Protein AF-A0A1C0U6S0-F1 (afdb_monomer_lite)

Secondary structure (DSSP, 8-state):
-HHHHHHHHHHHHHHHHHHHHHHHHHHHTT--S-SS--TT---HHHHHHHHHHHHHHHHHHHHHHHHHHHHHHHHT-

Structure (mmCIF, N/CA/C/O backbone):
data_AF-A0A1C0U6S0-F1
#
_entry.id   AF-A0A1C0U6S0-F1
#
loop_
_atom_site.group_PDB
_atom_site.id
_atom_site.type_symbol
_atom_site.label_atom_id
_atom_site.label_alt_id
_atom_site.label_comp_id
_atom_site.label_asym_id
_atom_site.label_entity_id
_atom_site.label_seq_id
_atom_site.pdbx_PDB_ins_code
_atom_site.Cartn_x
_atom_site.Cartn_y
_atom_site.Cartn_z
_atom_site.occupancy
_atom_site.B_iso_or_equiv
_atom_site.auth_seq_id
_atom_site.auth_comp_id
_atom_site.auth_asym_id
_atom_site.auth_atom_id
_atom_site.pdbx_PDB_model_num
ATOM 1 N N . MET A 1 1 ? -20.834 3.368 10.907 1.00 69.06 1 MET A N 1
ATOM 2 C CA . MET A 1 1 ? -20.476 4.386 9.897 1.00 69.06 1 MET A CA 1
ATOM 3 C C . MET A 1 1 ? -19.006 4.798 9.906 1.00 69.06 1 MET A C 1
ATOM 5 O O . MET A 1 1 ? -18.344 4.538 8.913 1.00 69.06 1 MET A O 1
ATOM 9 N N . GLU A 1 2 ? -18.449 5.413 10.958 1.00 79.88 2 GLU A N 1
ATOM 10 C CA . GLU A 1 2 ? -17.033 5.857 10.920 1.00 79.88 2 GLU A CA 1
ATOM 11 C C . GLU A 1 2 ? -16.033 4.694 10.837 1.00 79.88 2 GLU A C 1
ATOM 13 O O . GLU A 1 2 ? -15.112 4.723 10.024 1.00 79.88 2 GLU A O 1
ATOM 18 N N . LEU A 1 3 ? -16.274 3.615 11.591 1.00 84.75 3 LEU A N 1
ATOM 19 C CA . LEU A 1 3 ? -15.459 2.400 11.518 1.00 84.75 3 LEU A CA 1
ATOM 20 C C . LEU A 1 3 ? -15.510 1.740 10.128 1.00 84.75 3 LEU A C 1
ATOM 22 O O . LEU A 1 3 ? -14.499 1.240 9.653 1.00 84.75 3 LEU A O 1
ATOM 26 N N . GLU A 1 4 ? -16.665 1.749 9.460 1.00 86.81 4 GLU A N 1
ATOM 27 C CA . GLU A 1 4 ? -16.829 1.163 8.121 1.00 86.81 4 GLU A CA 1
ATOM 28 C C . GLU A 1 4 ? -16.079 1.969 7.059 1.00 86.81 4 GLU A C 1
ATOM 30 O O . GLU A 1 4 ? -15.392 1.377 6.229 1.00 86.81 4 GLU A O 1
ATOM 35 N N . LYS A 1 5 ? -16.133 3.308 7.132 1.00 89.12 5 LYS A N 1
ATOM 36 C CA . LYS A 1 5 ? -15.334 4.193 6.267 1.00 89.12 5 LYS A CA 1
ATOM 37 C C . LYS A 1 5 ? -13.840 3.928 6.441 1.00 89.12 5 LYS A C 1
ATOM 39 O O . LYS A 1 5 ? -13.131 3.749 5.457 1.00 89.12 5 LYS A O 1
ATOM 44 N N . LEU A 1 6 ? -13.386 3.813 7.688 1.00 88.81 6 LEU A N 1
ATOM 45 C CA . LEU A 1 6 ? -11.988 3.530 8.003 1.00 88.81 6 LEU A CA 1
ATOM 46 C C . LEU A 1 6 ? -11.546 2.138 7.518 1.00 88.81 6 LEU A C 1
ATOM 48 O O . LEU A 1 6 ? -10.432 1.965 7.032 1.00 88.81 6 LEU A O 1
ATOM 52 N N . LEU A 1 7 ? -12.420 1.132 7.613 1.00 89.56 7 LEU A N 1
ATOM 53 C CA . LEU A 1 7 ? -12.161 -0.203 7.069 1.00 89.56 7 LEU A CA 1
ATOM 54 C C . LEU A 1 7 ? -12.117 -0.218 5.536 1.00 89.56 7 LEU A C 1
ATOM 56 O O . LEU A 1 7 ? -11.322 -0.981 4.985 1.00 89.56 7 LEU A O 1
ATOM 60 N N . SER A 1 8 ? -12.944 0.595 4.871 1.00 92.88 8 SER A N 1
ATOM 61 C CA . SER A 1 8 ? -12.893 0.777 3.416 1.00 92.88 8 SER A CA 1
ATOM 62 C C . SER A 1 8 ? -11.562 1.392 3.006 1.00 92.88 8 SER A C 1
ATOM 64 O O . SER A 1 8 ? -10.845 0.797 2.214 1.00 92.88 8 SER A O 1
ATOM 66 N N . GLU A 1 9 ? -11.160 2.494 3.641 1.00 91.88 9 GLU A N 1
ATOM 67 C CA . GLU A 1 9 ? -9.901 3.168 3.313 1.00 91.88 9 GLU A CA 1
ATOM 68 C C . GLU A 1 9 ? -8.680 2.260 3.541 1.00 91.88 9 GLU A C 1
ATOM 70 O O . GLU A 1 9 ? -7.759 2.227 2.729 1.00 91.88 9 GLU A O 1
ATOM 75 N N . ILE A 1 10 ? -8.680 1.453 4.610 1.00 91.38 10 ILE A N 1
ATOM 76 C CA . ILE A 1 10 ? -7.635 0.441 4.843 1.00 91.38 10 ILE A CA 1
ATOM 77 C C . ILE A 1 10 ? -7.589 -0.596 3.715 1.00 91.38 10 ILE A C 1
ATOM 79 O O . ILE A 1 10 ? -6.502 -1.054 3.360 1.00 91.38 10 ILE A O 1
ATOM 83 N N . ARG A 1 11 ? -8.746 -1.015 3.191 1.00 92.50 11 ARG A N 1
ATOM 84 C CA . ARG A 1 11 ? -8.826 -1.978 2.086 1.00 92.50 11 ARG A CA 1
ATOM 85 C C . ARG A 1 11 ? -8.289 -1.365 0.797 1.00 92.50 11 ARG A C 1
ATOM 87 O O . ARG A 1 11 ? -7.469 -1.999 0.148 1.00 92.50 11 ARG A O 1
ATOM 94 N N . ASP A 1 12 ? -8.692 -0.138 0.491 1.00 90.94 12 ASP A N 1
ATOM 95 C CA . ASP A 1 12 ? -8.278 0.569 -0.722 1.00 90.94 12 ASP A CA 1
ATOM 96 C C . ASP A 1 12 ? -6.758 0.784 -0.731 1.00 90.94 12 ASP A C 1
ATOM 98 O O . ASP A 1 12 ? -6.079 0.385 -1.671 1.00 90.94 12 ASP A O 1
ATOM 102 N N . VAL A 1 13 ? -6.188 1.265 0.382 1.00 88.06 13 VAL A N 1
ATOM 103 C CA . VAL A 1 13 ? -4.731 1.451 0.510 1.00 88.06 13 VAL A CA 1
ATOM 104 C C . VAL A 1 13 ? -3.965 0.126 0.388 1.00 88.06 13 VAL A C 1
ATOM 106 O O . VAL A 1 13 ? -2.858 0.108 -0.146 1.00 88.06 13 VAL A O 1
ATOM 109 N N . LYS A 1 14 ? -4.522 -0.992 0.873 1.00 91.12 14 LYS A N 1
ATOM 110 C CA . LYS A 1 14 ? -3.906 -2.318 0.695 1.00 91.12 14 LYS A CA 1
ATOM 111 C C . LYS A 1 14 ? -3.925 -2.768 -0.763 1.00 91.12 14 LYS A C 1
ATOM 113 O O . LYS A 1 14 ? -2.896 -3.235 -1.240 1.00 91.12 14 LYS A O 1
ATOM 118 N N . ASN A 1 15 ? -5.052 -2.590 -1.448 1.00 91.75 15 ASN A N 1
ATOM 119 C CA . ASN A 1 15 ? -5.178 -2.920 -2.865 1.00 91.75 15 ASN A CA 1
ATOM 120 C C . ASN A 1 15 ? -4.208 -2.087 -3.717 1.00 91.75 15 ASN A C 1
ATOM 122 O O . ASN A 1 15 ? -3.573 -2.624 -4.621 1.00 91.75 15 ASN A O 1
ATOM 126 N N . ASP A 1 16 ? -4.039 -0.799 -3.402 1.00 86.25 16 ASP A N 1
ATOM 127 C CA . ASP A 1 16 ? -3.082 0.069 -4.098 1.00 86.25 16 ASP A CA 1
AT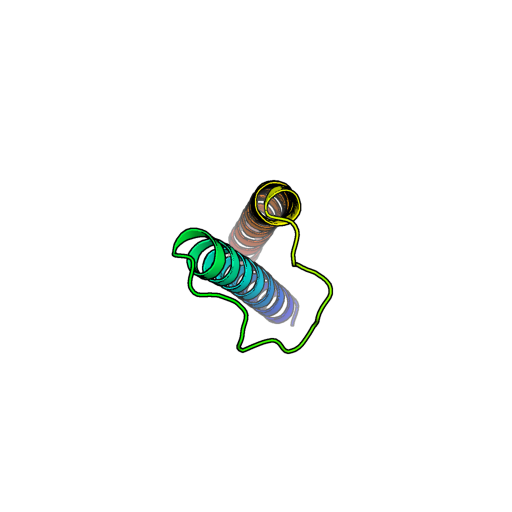OM 128 C C . ASP A 1 16 ? -1.633 -0.414 -3.917 1.00 86.25 16 ASP A C 1
ATOM 130 O O . ASP A 1 16 ? -0.856 -0.424 -4.873 1.00 86.25 16 ASP A O 1
ATOM 134 N N . ILE A 1 17 ? -1.259 -0.845 -2.704 1.00 88.19 17 ILE A N 1
ATOM 135 C CA . ILE A 1 17 ? 0.071 -1.414 -2.428 1.00 88.19 17 ILE A CA 1
ATOM 136 C C . ILE A 1 17 ? 0.286 -2.706 -3.224 1.00 88.19 17 ILE A C 1
ATOM 138 O O . ILE A 1 17 ? 1.327 -2.847 -3.862 1.00 88.19 17 ILE A O 1
ATOM 142 N N . GLU A 1 18 ? -0.687 -3.618 -3.216 1.00 89.62 18 GLU A N 1
ATOM 143 C CA . GLU A 1 18 ? -0.615 -4.894 -3.941 1.00 89.62 18 GLU A CA 1
ATOM 144 C C . GLU A 1 18 ? -0.511 -4.677 -5.459 1.00 89.62 18 GLU A C 1
ATOM 146 O O . GLU A 1 18 ? 0.303 -5.309 -6.132 1.00 89.62 18 GLU A O 1
ATOM 151 N N . CYS A 1 19 ? -1.262 -3.712 -5.998 1.00 86.31 19 CYS A N 1
ATOM 152 C CA . CYS A 1 19 ? -1.176 -3.321 -7.402 1.00 86.31 19 CYS A CA 1
ATOM 153 C C . CYS A 1 19 ? 0.229 -2.808 -7.760 1.00 86.31 19 CYS A C 1
ATOM 155 O O . CYS A 1 19 ? 0.810 -3.229 -8.761 1.00 86.31 19 CYS A O 1
ATOM 157 N N . ILE A 1 20 ? 0.812 -1.949 -6.918 1.00 84.25 20 ILE A N 1
ATOM 158 C CA . ILE A 1 20 ? 2.179 -1.448 -7.108 1.00 84.25 20 ILE A CA 1
ATOM 159 C C . ILE A 1 20 ? 3.201 -2.593 -7.068 1.00 84.25 20 ILE A C 1
ATOM 161 O O . ILE A 1 20 ? 4.082 -2.650 -7.926 1.00 84.25 20 ILE A O 1
ATOM 165 N N . GLU A 1 21 ? 3.087 -3.512 -6.106 1.00 86.25 21 GLU A N 1
ATOM 166 C CA . GLU A 1 21 ? 3.967 -4.684 -6.005 1.00 86.25 21 GLU A CA 1
ATOM 167 C C . GLU A 1 21 ? 3.881 -5.563 -7.253 1.00 86.25 21 GLU A C 1
ATOM 169 O O . GLU A 1 21 ? 4.912 -5.976 -7.784 1.00 86.25 21 GLU A O 1
ATOM 174 N N . HIS A 1 22 ? 2.670 -5.783 -7.762 1.00 84.25 22 HIS A N 1
ATOM 175 C CA . HIS A 1 22 ? 2.444 -6.556 -8.976 1.00 84.25 22 HIS A CA 1
ATOM 176 C C . HIS A 1 22 ? 3.063 -5.883 -10.211 1.00 84.25 22 HIS A C 1
ATOM 178 O O . HIS A 1 22 ? 3.716 -6.549 -11.012 1.00 84.25 22 HIS A O 1
ATOM 184 N N . VAL A 1 23 ? 2.935 -4.558 -10.350 1.00 82.06 23 VAL A N 1
ATOM 185 C CA . VAL A 1 23 ? 3.566 -3.812 -11.454 1.00 82.06 23 VAL A CA 1
ATOM 186 C C . VAL A 1 23 ? 5.092 -3.877 -11.370 1.00 82.06 23 VAL A C 1
ATOM 188 O O . VAL A 1 23 ? 5.738 -4.121 -12.389 1.00 82.06 23 VAL A O 1
ATOM 191 N N . ILE A 1 24 ? 5.674 -3.695 -10.179 1.00 83.00 24 ILE A N 1
ATOM 192 C CA . ILE A 1 24 ? 7.127 -3.819 -9.979 1.00 83.00 24 ILE A CA 1
ATOM 193 C C . ILE A 1 24 ? 7.591 -5.230 -10.352 1.00 83.00 24 ILE A C 1
ATOM 195 O O . ILE A 1 24 ? 8.569 -5.369 -11.082 1.00 83.00 24 ILE A O 1
ATOM 199 N N . TYR A 1 25 ? 6.876 -6.262 -9.899 1.00 82.56 25 TYR A N 1
ATOM 200 C CA . TYR A 1 25 ? 7.190 -7.662 -10.185 1.00 82.56 25 TYR A CA 1
ATOM 201 C C . TYR A 1 25 ? 7.169 -7.967 -11.692 1.00 82.56 25 TYR A C 1
ATOM 203 O O . TYR A 1 25 ? 8.154 -8.465 -12.234 1.00 82.56 25 TYR A O 1
ATOM 211 N N . LEU A 1 26 ? 6.102 -7.572 -12.398 1.00 77.44 26 LEU A N 1
ATOM 212 C CA . LEU A 1 26 ? 5.987 -7.757 -13.851 1.00 77.44 26 LEU A CA 1
ATOM 213 C C . LEU A 1 26 ? 7.097 -7.033 -14.628 1.00 77.44 26 LEU A C 1
ATOM 215 O O . LEU A 1 26 ? 7.603 -7.551 -15.624 1.00 77.44 26 LEU A O 1
ATOM 219 N N . LYS A 1 27 ? 7.487 -5.837 -14.172 1.00 72.62 27 LYS A N 1
ATOM 220 C CA . LYS A 1 27 ? 8.581 -5.065 -14.772 1.00 72.62 27 LYS A CA 1
ATOM 221 C C . LYS A 1 27 ? 9.956 -5.677 -14.487 1.00 72.62 27 LYS A C 1
ATOM 223 O O . LYS A 1 27 ? 10.802 -5.643 -15.379 1.00 72.62 27 LYS A O 1
ATOM 228 N N . ALA A 1 28 ? 10.170 -6.231 -13.293 1.00 70.06 28 ALA A N 1
ATOM 229 C CA . ALA A 1 28 ? 11.424 -6.870 -12.890 1.00 70.06 28 ALA A CA 1
ATOM 230 C C . ALA A 1 28 ? 11.676 -8.197 -13.628 1.00 70.06 28 ALA A C 1
ATOM 232 O O . ALA A 1 28 ? 12.801 -8.446 -14.054 1.00 70.06 28 ALA A O 1
ATOM 233 N N . ASP A 1 29 ? 10.632 -8.998 -13.858 1.00 65.69 29 ASP A N 1
ATOM 234 C CA . ASP A 1 29 ? 10.736 -10.287 -14.563 1.00 65.69 29 ASP A CA 1
ATOM 235 C C . ASP A 1 29 ? 10.876 -10.143 -16.092 1.00 65.69 29 ASP A C 1
ATOM 237 O O . ASP A 1 29 ? 10.933 -11.137 -16.817 1.00 65.69 29 ASP A O 1
ATOM 241 N N . GLY A 1 30 ? 10.909 -8.914 -16.625 1.00 58.78 30 GLY A N 1
ATOM 242 C CA . GLY A 1 30 ? 10.967 -8.683 -18.071 1.00 58.78 30 GLY A CA 1
ATOM 243 C C . GLY A 1 30 ? 9.736 -9.213 -18.816 1.00 58.78 30 GLY A C 1
ATOM 244 O O . GLY A 1 30 ? 9.756 -9.288 -20.048 1.00 58.78 30 GLY A O 1
ATOM 245 N N . LEU A 1 31 ? 8.661 -9.550 -18.085 1.00 55.50 31 LEU A N 1
ATOM 246 C CA . LEU A 1 31 ? 7.331 -9.841 -18.609 1.00 55.50 31 LEU A CA 1
ATOM 247 C C . LEU A 1 31 ? 6.802 -8.546 -19.216 1.00 55.50 31 LEU A C 1
ATOM 249 O O . LEU A 1 31 ? 6.147 -7.713 -18.590 1.00 55.50 31 LEU A O 1
ATOM 253 N N . CYS A 1 32 ? 7.224 -8.358 -20.462 1.00 50.00 32 CYS A N 1
ATOM 254 C CA . CYS A 1 32 ? 7.009 -7.186 -21.268 1.00 50.00 32 CYS A CA 1
ATOM 255 C C . CYS A 1 32 ? 5.533 -6.809 -21.192 1.00 50.00 32 CYS A C 1
ATOM 257 O O . CYS A 1 32 ? 4.658 -7.634 -21.470 1.00 50.00 32 CYS A O 1
ATOM 259 N N . ILE A 1 33 ? 5.275 -5.547 -20.856 1.00 47.97 33 ILE A N 1
ATOM 260 C CA . ILE A 1 33 ? 3.994 -4.861 -21.020 1.00 47.97 33 ILE A CA 1
ATOM 261 C C . ILE A 1 33 ? 3.694 -4.755 -22.528 1.00 47.97 33 ILE A C 1
ATOM 263 O O . ILE A 1 33 ? 3.620 -3.690 -23.116 1.00 47.97 33 ILE A O 1
ATOM 267 N N . SER A 1 34 ? 3.577 -5.898 -23.185 1.00 47.94 34 SER A N 1
ATOM 268 C CA . SER A 1 34 ? 2.976 -6.069 -24.500 1.00 47.94 34 SER A CA 1
ATOM 269 C C . SER A 1 34 ? 1.461 -6.274 -24.364 1.00 47.94 34 SER A C 1
ATOM 271 O O . SER A 1 34 ? 0.745 -6.287 -25.356 1.00 47.94 34 SER A O 1
ATOM 273 N N . VAL A 1 35 ? 0.959 -6.377 -23.124 1.00 46.78 35 VAL A N 1
ATOM 274 C CA . VAL A 1 35 ? -0.468 -6.498 -22.792 1.00 46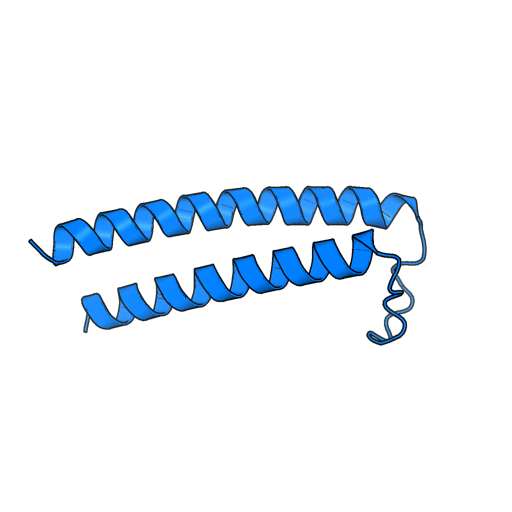.78 35 VAL A CA 1
ATOM 275 C C . VAL A 1 35 ? -1.125 -5.135 -22.514 1.00 46.78 35 VAL A C 1
ATOM 277 O O . VAL A 1 35 ? -2.342 -5.018 -22.611 1.00 46.78 35 VAL A O 1
ATOM 280 N N . ILE A 1 36 ? -0.352 -4.075 -22.245 1.00 48.16 36 ILE A N 1
ATOM 281 C CA . ILE A 1 36 ? -0.883 -2.706 -22.145 1.00 48.16 36 ILE A CA 1
ATOM 282 C C . ILE A 1 36 ? -0.361 -1.940 -23.363 1.00 48.16 36 ILE A C 1
ATOM 284 O O . ILE A 1 36 ? 0.777 -1.487 -23.383 1.00 48.16 36 ILE A O 1
ATOM 288 N N . ASN A 1 37 ? -1.187 -1.877 -24.409 1.00 42.12 37 ASN A N 1
ATOM 289 C CA . ASN A 1 37 ? -0.948 -1.182 -25.678 1.00 42.12 37 ASN A CA 1
ATOM 290 C C . ASN A 1 37 ? -0.756 0.342 -25.496 1.00 42.12 37 ASN A C 1
ATOM 292 O O . ASN A 1 37 ? -1.593 1.127 -25.936 1.00 42.12 37 ASN A O 1
ATOM 296 N N . GLU A 1 38 ? 0.343 0.789 -24.889 1.00 44.03 38 GLU A N 1
ATOM 297 C CA . GLU A 1 38 ? 0.764 2.191 -24.948 1.00 44.03 38 GLU A CA 1
ATOM 298 C C . GLU A 1 38 ? 2.215 2.309 -25.448 1.00 44.03 38 GLU A C 1
ATOM 300 O O . GLU A 1 38 ? 3.144 1.894 -24.754 1.00 44.03 38 GLU A O 1
ATOM 305 N N . PRO A 1 39 ? 2.455 2.915 -26.632 1.00 46.38 39 PRO A N 1
ATOM 306 C CA . PRO A 1 39 ? 3.774 2.954 -27.278 1.00 46.38 39 PRO A CA 1
ATOM 307 C C . PRO A 1 39 ? 4.839 3.811 -26.570 1.00 46.38 39 PRO A C 1
ATOM 309 O O . PRO A 1 39 ? 5.881 4.086 -27.158 1.00 46.38 39 PRO A O 1
ATOM 312 N N . ARG A 1 40 ? 4.589 4.313 -25.353 1.00 48.41 40 ARG A N 1
ATOM 313 C CA . ARG A 1 40 ? 5.401 5.381 -24.743 1.00 48.41 40 ARG A CA 1
ATOM 314 C C . ARG A 1 40 ? 6.490 4.916 -23.773 1.00 48.41 40 ARG A C 1
ATOM 316 O O . ARG A 1 40 ? 7.268 5.754 -23.348 1.00 48.41 40 ARG A O 1
ATOM 323 N N . PHE A 1 41 ? 6.596 3.624 -23.458 1.00 48.38 41 PHE A N 1
ATOM 324 C CA . PHE A 1 41 ? 7.537 3.114 -22.441 1.00 48.38 41 PHE A CA 1
ATOM 325 C C . PHE A 1 41 ? 8.684 2.271 -23.024 1.00 48.38 41 PHE A C 1
ATOM 327 O O . PHE A 1 41 ? 9.018 1.213 -22.493 1.00 48.38 41 PHE A O 1
ATOM 334 N N . TYR A 1 42 ? 9.276 2.719 -24.134 1.00 47.22 42 TYR A N 1
ATOM 335 C CA . TYR A 1 42 ? 10.383 2.028 -24.814 1.00 47.22 42 TYR A CA 1
ATOM 336 C C . TYR A 1 42 ? 11.766 2.662 -24.566 1.00 47.22 42 TYR A C 1
ATOM 338 O O . TYR A 1 42 ? 12.642 2.574 -25.423 1.00 47.22 42 TYR A O 1
ATOM 346 N N . ALA A 1 43 ? 12.016 3.252 -23.391 1.00 53.25 43 ALA A N 1
ATOM 347 C CA . ALA A 1 43 ? 13.386 3.496 -22.936 1.00 53.25 43 ALA A CA 1
ATOM 348 C C . ALA A 1 43 ? 13.681 2.653 -21.690 1.00 53.25 43 ALA A C 1
ATOM 350 O O . ALA A 1 43 ? 12.978 2.713 -20.688 1.00 53.25 43 ALA A O 1
ATOM 351 N N . GLN A 1 44 ? 14.745 1.853 -21.737 1.00 52.59 44 GLN A N 1
ATOM 352 C CA . GLN A 1 44 ? 15.198 1.020 -20.617 1.00 52.59 44 GLN A CA 1
ATOM 353 C C . GLN A 1 44 ? 15.508 1.859 -19.357 1.00 52.59 44 GLN A C 1
ATOM 355 O O . GLN A 1 44 ? 15.300 1.386 -18.244 1.00 52.59 44 GLN A O 1
ATOM 360 N N . ALA A 1 45 ? 15.894 3.128 -19.542 1.00 51.97 45 ALA A N 1
ATOM 361 C CA . ALA A 1 45 ? 16.070 4.124 -18.483 1.00 51.97 45 ALA A CA 1
ATOM 362 C C . ALA A 1 45 ? 14.757 4.520 -17.769 1.00 51.97 45 ALA A C 1
ATOM 364 O O . ALA A 1 45 ? 14.792 4.926 -16.609 1.00 51.97 45 ALA A O 1
ATOM 365 N N . ASP A 1 46 ? 13.596 4.356 -18.415 1.00 63.62 46 ASP A N 1
ATOM 366 C CA . ASP A 1 46 ? 12.295 4.692 -17.824 1.00 63.62 46 ASP A CA 1
ATOM 367 C C . ASP A 1 46 ? 11.809 3.615 -16.847 1.00 63.62 46 ASP A C 1
ATOM 369 O O . ASP A 1 46 ? 11.019 3.912 -15.954 1.00 63.62 46 ASP A O 1
ATOM 373 N N . ASN A 1 47 ? 12.273 2.364 -16.973 1.00 68.62 47 ASN A N 1
ATOM 374 C CA . ASN A 1 47 ? 11.835 1.283 -16.086 1.00 68.62 47 ASN A CA 1
ATOM 375 C C . ASN A 1 47 ? 12.445 1.397 -14.683 1.00 68.62 47 ASN A C 1
ATOM 377 O O . ASN A 1 47 ? 11.723 1.185 -13.714 1.00 68.62 47 ASN A O 1
ATOM 381 N N . GLU A 1 48 ? 13.729 1.751 -14.555 1.00 71.44 48 GLU A N 1
ATOM 382 C CA . GLU A 1 48 ? 14.358 1.963 -13.239 1.00 71.44 48 GLU A CA 1
ATOM 383 C C . GLU A 1 48 ? 13.727 3.159 -12.516 1.00 71.44 48 GLU A C 1
ATOM 385 O O . GLU A 1 48 ? 13.282 3.024 -11.378 1.00 71.44 48 GLU A O 1
ATOM 390 N N . LEU A 1 49 ? 13.557 4.291 -13.212 1.00 77.44 49 LEU A N 1
ATOM 391 C CA . LEU A 1 49 ? 12.877 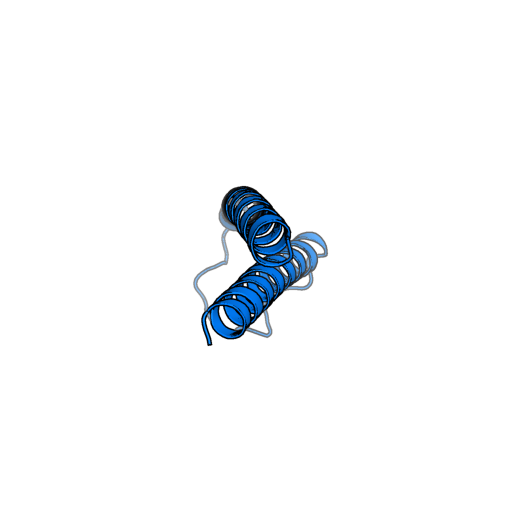5.473 -12.667 1.00 77.44 49 LEU A CA 1
ATOM 392 C C . LEU A 1 49 ? 11.420 5.184 -12.276 1.00 77.44 49 LEU A C 1
ATOM 394 O O . LEU A 1 49 ? 10.942 5.673 -11.249 1.00 77.44 49 LEU A O 1
ATOM 398 N N . LEU A 1 50 ? 10.707 4.377 -13.068 1.00 78.38 50 LEU A N 1
ATOM 399 C CA . LEU A 1 50 ? 9.345 3.952 -12.751 1.00 78.38 50 LEU A CA 1
ATOM 400 C C . LEU A 1 50 ? 9.313 3.042 -11.518 1.00 78.38 50 LEU A C 1
ATOM 402 O O . LEU A 1 50 ? 8.459 3.234 -10.656 1.00 78.38 50 LEU A O 1
ATOM 406 N N . ILE A 1 51 ? 10.228 2.075 -11.411 1.00 82.38 51 ILE A N 1
ATOM 407 C CA . ILE A 1 51 ? 10.331 1.189 -10.243 1.00 82.38 51 ILE A CA 1
ATOM 408 C C . ILE A 1 51 ? 10.651 2.005 -8.985 1.00 82.38 51 ILE A C 1
ATOM 410 O O . ILE A 1 51 ? 10.009 1.800 -7.955 1.00 82.38 51 ILE A O 1
ATOM 414 N N . ASP A 1 52 ? 11.558 2.978 -9.061 1.00 84.88 52 ASP A N 1
ATOM 415 C CA . ASP A 1 52 ? 11.890 3.862 -7.939 1.00 84.88 52 ASP A CA 1
ATOM 416 C C . ASP A 1 52 ? 10.717 4.761 -7.526 1.00 84.88 52 ASP A C 1
ATOM 418 O O . ASP A 1 52 ? 10.441 4.932 -6.329 1.00 84.88 52 ASP A O 1
ATOM 422 N N . ALA A 1 53 ? 9.968 5.294 -8.495 1.00 85.12 53 ALA A N 1
ATOM 423 C CA . ALA A 1 53 ? 8.752 6.059 -8.232 1.00 85.12 53 ALA A CA 1
ATOM 424 C C . ALA A 1 53 ? 7.667 5.190 -7.572 1.00 85.12 53 ALA A C 1
ATOM 426 O O . ALA A 1 53 ? 7.043 5.603 -6.588 1.00 85.12 53 ALA A O 1
ATOM 427 N N . LEU A 1 54 ? 7.477 3.963 -8.063 1.00 86.75 54 LEU A N 1
ATOM 428 C CA . LEU A 1 54 ? 6.544 2.984 -7.507 1.00 86.75 54 LEU A CA 1
ATOM 429 C C . LEU A 1 54 ? 6.951 2.555 -6.089 1.00 86.75 54 LEU A C 1
ATOM 431 O O . LEU A 1 54 ? 6.110 2.536 -5.190 1.00 86.75 54 LEU A O 1
ATOM 435 N N . ASN A 1 55 ? 8.239 2.310 -5.843 1.00 88.31 55 ASN A N 1
ATOM 436 C CA . ASN A 1 55 ? 8.774 2.020 -4.511 1.00 88.31 55 ASN A CA 1
ATOM 437 C C . ASN A 1 55 ? 8.560 3.193 -3.546 1.00 88.31 55 ASN A C 1
ATOM 439 O O . ASN A 1 55 ? 8.116 2.997 -2.410 1.00 88.31 55 ASN A O 1
ATOM 443 N N . SER A 1 56 ? 8.800 4.422 -4.003 1.00 90.19 56 SER A N 1
ATOM 444 C CA . SER A 1 56 ? 8.538 5.630 -3.214 1.00 90.19 56 SER A CA 1
ATOM 445 C C . SER A 1 56 ? 7.056 5.741 -2.846 1.00 90.19 56 SER A C 1
ATOM 447 O O . SER A 1 56 ? 6.715 5.997 -1.684 1.00 90.19 56 SER A O 1
ATOM 449 N N . LYS A 1 57 ? 6.159 5.461 -3.802 1.00 86.69 57 LYS A N 1
ATOM 450 C CA . LYS A 1 57 ? 4.712 5.470 -3.564 1.00 86.69 57 LYS A CA 1
ATOM 451 C C . LYS A 1 57 ? 4.272 4.363 -2.606 1.00 86.69 57 LYS A C 1
ATOM 453 O O . LYS A 1 57 ? 3.472 4.617 -1.705 1.00 86.69 57 LYS A O 1
ATOM 458 N N . LYS A 1 58 ? 4.840 3.162 -2.731 1.00 90.75 58 LYS A N 1
ATOM 459 C CA . LYS A 1 58 ? 4.613 2.045 -1.805 1.00 90.75 58 LYS A CA 1
ATOM 460 C C . LYS A 1 58 ? 4.974 2.422 -0.367 1.00 90.75 58 LYS A C 1
ATOM 462 O O . LYS A 1 58 ? 4.204 2.136 0.553 1.00 90.75 58 LYS A O 1
ATOM 467 N N . ILE A 1 59 ? 6.109 3.093 -0.156 1.00 92.25 59 ILE A N 1
ATOM 468 C CA . ILE A 1 59 ? 6.537 3.558 1.176 1.00 92.25 59 ILE A CA 1
ATOM 469 C C . ILE A 1 59 ? 5.527 4.559 1.756 1.00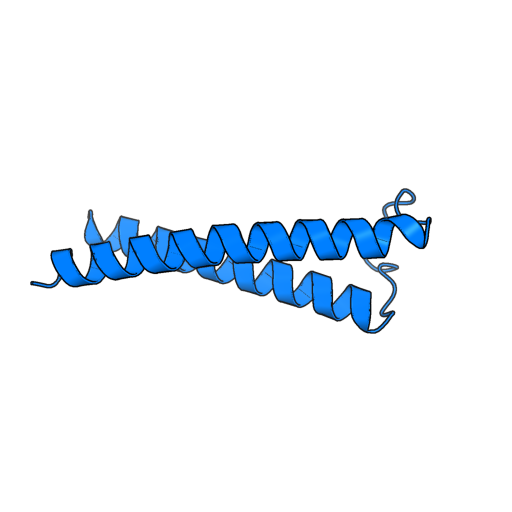 92.25 59 ILE A C 1
ATOM 471 O O . ILE A 1 59 ? 5.162 4.458 2.931 1.00 92.25 59 ILE A O 1
ATOM 475 N N . GLU A 1 60 ? 5.057 5.513 0.950 1.00 92.62 60 GLU A N 1
ATOM 476 C CA . GLU A 1 60 ? 4.042 6.494 1.354 1.00 92.62 60 GLU A CA 1
ATOM 477 C C . GLU A 1 60 ? 2.732 5.810 1.782 1.00 92.62 60 GLU A C 1
ATOM 479 O O . GLU A 1 60 ? 2.227 6.054 2.885 1.00 92.62 60 GLU A O 1
ATOM 484 N N . LEU A 1 61 ? 2.218 4.902 0.949 1.00 90.31 61 LEU A N 1
ATOM 485 C CA . LEU A 1 61 ? 0.989 4.156 1.224 1.00 90.31 61 LEU A CA 1
ATOM 486 C C . LEU A 1 61 ? 1.130 3.258 2.455 1.00 90.31 61 LEU A C 1
ATOM 488 O O . LEU A 1 61 ? 0.222 3.208 3.282 1.00 90.31 61 LEU A O 1
ATOM 492 N N . THR A 1 62 ? 2.287 2.623 2.646 1.00 91.38 62 THR A N 1
ATOM 493 C CA . THR A 1 62 ? 2.567 1.805 3.838 1.00 91.38 62 THR A CA 1
ATOM 494 C C . THR A 1 62 ? 2.527 2.652 5.113 1.00 91.38 62 THR A C 1
ATOM 496 O O . THR A 1 62 ? 1.918 2.259 6.111 1.00 91.38 62 THR A O 1
ATOM 499 N N . LYS A 1 63 ? 3.106 3.862 5.089 1.00 94.94 63 LYS A N 1
ATOM 500 C CA . LYS A 1 63 ? 3.013 4.806 6.218 1.00 94.94 63 LYS A CA 1
ATOM 501 C C . LYS A 1 63 ? 1.564 5.220 6.484 1.00 94.94 63 LYS A C 1
ATOM 503 O O . LYS A 1 63 ? 1.158 5.280 7.646 1.00 94.94 63 LYS A O 1
ATOM 508 N N . ARG A 1 64 ? 0.775 5.483 5.435 1.00 92.50 64 ARG A N 1
ATOM 509 C CA . ARG A 1 64 ? -0.659 5.801 5.562 1.00 92.50 64 ARG A CA 1
ATOM 510 C C . ARG A 1 64 ? -1.440 4.630 6.161 1.00 92.50 64 ARG A C 1
ATOM 512 O O . ARG A 1 64 ? -2.207 4.839 7.097 1.00 92.50 64 ARG A O 1
ATOM 519 N N . LEU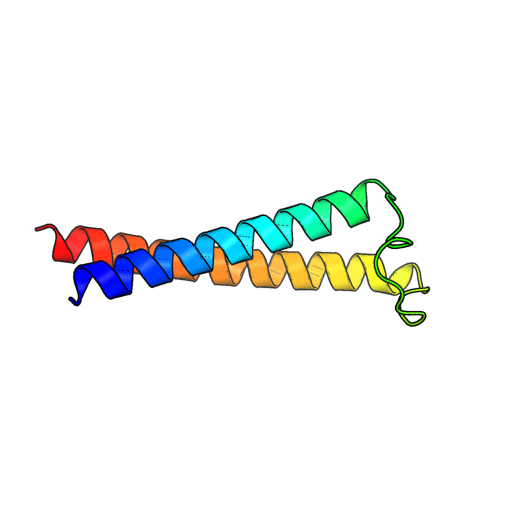 A 1 65 ? -1.191 3.407 5.698 1.00 93.75 65 LEU A N 1
ATOM 520 C CA . LEU A 1 65 ? -1.816 2.190 6.211 1.00 93.75 65 LEU A CA 1
ATOM 521 C C . LEU A 1 65 ? -1.538 1.991 7.706 1.00 93.75 65 LEU A C 1
ATOM 523 O O . LEU A 1 65 ? -2.446 1.645 8.462 1.00 93.75 65 LEU A O 1
ATOM 527 N N . ASN A 1 66 ? -0.306 2.248 8.152 1.00 93.56 66 ASN A N 1
ATOM 528 C CA . ASN A 1 66 ? 0.047 2.170 9.570 1.00 93.56 66 ASN A CA 1
ATOM 529 C C . ASN A 1 66 ? -0.749 3.175 10.409 1.00 93.56 66 ASN A C 1
ATOM 531 O O . ASN A 1 66 ? -1.360 2.775 11.399 1.00 93.56 66 ASN A O 1
ATOM 535 N N . LYS A 1 67 ? -0.845 4.436 9.965 1.00 93.75 67 LYS A N 1
ATOM 536 C CA . LYS A 1 67 ? -1.662 5.462 10.639 1.00 93.75 67 LYS A CA 1
ATOM 537 C C . LYS A 1 67 ? -3.141 5.070 10.714 1.00 93.75 67 LYS A C 1
ATOM 539 O O . LYS A 1 67 ? -3.764 5.203 11.765 1.00 93.75 67 LYS A O 1
ATOM 544 N N . LEU A 1 68 ? -3.702 4.539 9.625 1.00 91.44 68 LEU A N 1
ATOM 545 C CA . LEU A 1 68 ? -5.091 4.069 9.600 1.00 91.44 68 LEU A CA 1
ATOM 546 C C . LEU A 1 68 ? -5.312 2.883 10.551 1.00 91.44 68 LEU A C 1
ATOM 548 O O . LEU A 1 68 ? -6.325 2.820 11.247 1.00 91.44 68 LEU A O 1
ATOM 552 N N . ASN A 1 69 ? -4.355 1.956 10.634 1.00 90.19 69 ASN A N 1
ATOM 553 C CA . ASN A 1 69 ? -4.416 0.837 11.574 1.00 90.19 69 ASN A CA 1
ATOM 554 C C . ASN A 1 69 ? -4.286 1.286 13.039 1.00 90.19 69 ASN A C 1
ATOM 556 O O . ASN A 1 69 ? -4.926 0.692 13.908 1.00 90.19 69 ASN A O 1
ATOM 560 N N . GLU A 1 70 ? -3.493 2.316 13.332 1.00 91.88 70 GLU A N 1
ATOM 561 C CA . GLU A 1 70 ? -3.434 2.929 14.666 1.00 91.88 70 GLU A CA 1
ATOM 562 C C . GLU A 1 70 ? -4.766 3.588 15.033 1.00 91.88 70 GLU A C 1
ATOM 564 O O . GLU A 1 70 ? -5.323 3.284 16.089 1.00 91.88 70 GLU A O 1
ATOM 569 N N . ALA A 1 71 ? -5.341 4.384 14.126 1.00 88.00 71 ALA A N 1
ATOM 570 C CA . ALA A 1 71 ? -6.668 4.970 14.308 1.00 88.00 71 ALA A CA 1
ATOM 571 C C . ALA A 1 71 ? -7.742 3.889 14.538 1.00 88.00 71 ALA A C 1
ATOM 573 O O . ALA A 1 71 ? -8.562 4.006 15.450 1.00 88.00 71 ALA A O 1
ATOM 574 N N . LYS A 1 72 ? -7.678 2.771 13.797 1.00 88.44 72 LYS A N 1
ATOM 575 C CA . LYS A 1 72 ? -8.548 1.601 14.009 1.00 88.44 72 LYS A CA 1
ATOM 576 C C . LYS A 1 72 ? -8.420 1.013 15.413 1.00 88.44 72 LYS A C 1
ATOM 578 O O . LYS A 1 72 ? -9.424 0.596 15.986 1.00 88.44 72 LYS A O 1
ATOM 583 N N . LYS A 1 73 ? -7.195 0.896 15.939 1.00 86.94 73 LYS A N 1
ATOM 584 C CA . LYS A 1 73 ? -6.940 0.347 17.282 1.00 86.94 73 LYS A CA 1
ATOM 585 C C . LYS A 1 73 ? -7.525 1.249 18.368 1.00 86.94 73 LYS A C 1
ATOM 587 O O . LYS A 1 73 ? -8.070 0.722 19.330 1.00 86.94 73 LYS A O 1
ATOM 592 N N . ILE A 1 74 ? -7.440 2.568 18.194 1.00 85.38 74 ILE A N 1
ATOM 593 C CA . ILE A 1 74 ? -8.012 3.554 19.123 1.00 85.38 74 ILE A CA 1
ATOM 594 C C . ILE A 1 74 ? -9.544 3.478 19.115 1.00 85.38 74 ILE A C 1
ATOM 596 O O . ILE A 1 74 ? -10.145 3.420 20.177 1.00 85.38 74 ILE A O 1
ATOM 600 N N . LEU A 1 75 ? -10.166 3.387 17.934 1.00 79.12 75 LEU A N 1
ATOM 601 C CA . LEU A 1 75 ? -11.627 3.278 17.768 1.00 79.12 75 LEU A CA 1
ATOM 602 C C . LEU A 1 75 ? -12.241 1.971 18.294 1.00 79.12 75 LEU A C 1
ATOM 604 O O . LEU A 1 75 ? -13.452 1.889 18.465 1.00 79.12 75 LEU A O 1
ATOM 608 N N . LYS A 1 76 ? -11.432 0.925 18.485 1.00 70.81 76 LYS A N 1
ATOM 609 C CA . LYS A 1 76 ? -11.872 -0.361 19.050 1.00 70.81 76 LYS A CA 1
ATOM 610 C C . LYS A 1 76 ? -11.779 -0.423 20.581 1.00 70.81 76 LYS A C 1
ATOM 612 O O . LYS A 1 76 ? -12.109 -1.469 21.137 1.00 70.81 76 LYS A O 1
ATOM 617 N N . LYS A 1 77 ? -11.263 0.627 21.220 1.00 60.50 7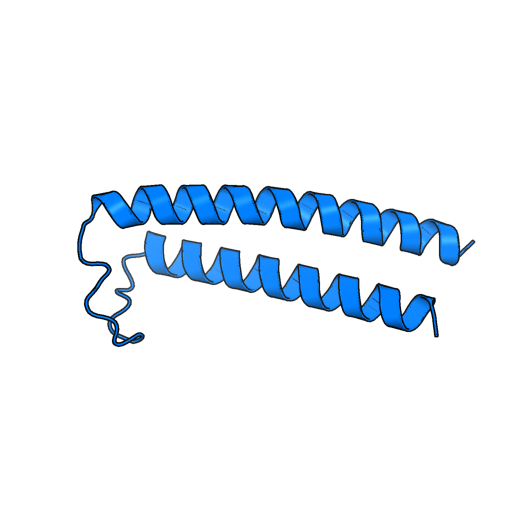7 LYS A N 1
ATOM 618 C CA . LYS A 1 77 ? -11.103 0.746 22.672 1.00 60.50 77 LYS A CA 1
ATOM 619 C C . LYS A 1 77 ? -12.311 1.447 23.279 1.00 60.50 77 LYS A C 1
ATOM 621 O O . LYS A 1 77 ? -12.675 1.045 24.401 1.00 60.50 77 LYS A O 1
#

Foldseek 3Di:
DVLVVLVVLLVVLVVLLVVLVVVLVCLVVPVDVPVPPDPPPPDPVVSVVSNVVSVVVSVVSVVVSVVSVVVSVVVVD

Sequence (77 aa):
MELEKLLSEIRDVKNDIECIEHVIYLKADGLCISVINEPRFYAQADNELLIDALNSKKIELTKRLNKLNEAKKILKK

Organism: NCBI:txid2805096

Radius of gyration: 16.38 Å; chains: 1; bounding box: 36×17×50 Å

pLDDT: mean 77.52, std 16.3, range [42.12, 94.94]